Protein AF-A0A2E4C1G2-F1 (afdb_monomer_lite)

Radius of gyration: 19.29 Å; chains: 1; bounding box: 44×24×59 Å

pLDDT: mean 94.25, std 5.16, range [66.44, 98.38]

Structure (mmCIF, N/CA/C/O backbone):
data_AF-A0A2E4C1G2-F1
#
_entry.id   AF-A0A2E4C1G2-F1
#
loop_
_atom_site.group_PDB
_atom_site.id
_atom_site.type_symbol
_atom_site.label_atom_id
_atom_site.label_alt_id
_atom_site.label_comp_id
_atom_site.label_asym_id
_atom_site.label_entity_id
_atom_site.label_seq_id
_atom_site.pdbx_PDB_ins_code
_atom_site.Cartn_x
_atom_site.Cartn_y
_atom_site.Cartn_z
_atom_site.occupancy
_atom_site.B_iso_or_equiv
_atom_site.auth_seq_id
_atom_site.auth_comp_id
_atom_site.auth_asym_id
_atom_site.auth_atom_id
_atom_site.pdbx_PDB_model_num
ATOM 1 N N . MET A 1 1 ? 4.756 -7.104 -24.910 1.00 66.44 1 MET A N 1
ATOM 2 C CA . MET A 1 1 ? 4.384 -6.636 -23.559 1.00 66.44 1 MET A CA 1
ATOM 3 C C . MET A 1 1 ? 2.941 -6.994 -23.179 1.00 66.44 1 MET A C 1
ATOM 5 O O . MET A 1 1 ? 2.777 -7.867 -22.347 1.00 66.44 1 MET A O 1
ATOM 9 N N . LEU A 1 2 ? 1.887 -6.450 -23.814 1.00 73.50 2 LEU A N 1
ATOM 10 C CA . LEU A 1 2 ? 0.486 -6.848 -23.513 1.00 73.50 2 LEU A CA 1
ATOM 11 C C . LEU A 1 2 ? 0.131 -8.298 -23.907 1.00 73.50 2 LEU A C 1
ATOM 13 O O . LEU A 1 2 ? -0.848 -8.861 -23.415 1.00 73.50 2 LEU A O 1
ATOM 17 N N . GLY A 1 3 ? 0.918 -8.902 -24.802 1.00 89.25 3 GLY A N 1
ATOM 18 C CA . GLY A 1 3 ? 0.805 -10.311 -25.183 1.00 89.25 3 GLY A CA 1
ATOM 19 C C . GLY A 1 3 ? 1.234 -11.293 -24.088 1.00 89.25 3 GLY A C 1
ATOM 20 O O . GLY A 1 3 ? 0.797 -12.436 -24.123 1.00 89.25 3 GLY A O 1
ATOM 21 N N . ASP A 1 4 ? 2.027 -10.845 -23.109 1.00 95.50 4 ASP A N 1
ATOM 22 C CA . ASP A 1 4 ? 2.469 -11.682 -21.996 1.00 95.50 4 ASP A CA 1
ATOM 23 C C . ASP A 1 4 ? 1.330 -11.829 -20.965 1.00 95.50 4 ASP A C 1
ATOM 25 O O . ASP A 1 4 ? 0.860 -10.817 -20.422 1.00 95.50 4 ASP A O 1
ATOM 29 N N . PRO A 1 5 ? 0.852 -13.058 -20.690 1.00 96.44 5 PRO A N 1
ATOM 30 C CA . PRO A 1 5 ? -0.238 -13.280 -19.748 1.00 96.44 5 PRO A CA 1
ATOM 31 C C . PRO A 1 5 ? 0.115 -12.881 -18.308 1.00 96.44 5 PRO A C 1
ATOM 33 O O . PRO A 1 5 ? -0.775 -12.429 -17.587 1.00 96.44 5 PRO A O 1
ATOM 36 N N . VAL A 1 6 ? 1.379 -12.983 -17.886 1.00 95.81 6 VAL A N 1
ATOM 37 C CA . VAL A 1 6 ? 1.821 -12.621 -16.529 1.00 95.81 6 VAL A CA 1
ATOM 38 C C . VAL A 1 6 ? 1.761 -11.109 -16.346 1.00 95.81 6 VAL A C 1
ATOM 40 O O . VAL A 1 6 ? 1.140 -10.624 -15.399 1.00 95.81 6 VAL A O 1
ATOM 43 N N . VAL A 1 7 ? 2.324 -10.357 -17.295 1.00 95.75 7 VAL A N 1
ATOM 44 C CA . VAL A 1 7 ? 2.294 -8.885 -17.274 1.00 95.75 7 VAL A CA 1
ATOM 45 C C . VAL A 1 7 ? 0.853 -8.381 -17.336 1.00 95.75 7 VAL A C 1
ATOM 47 O O . VAL A 1 7 ? 0.453 -7.526 -16.542 1.00 95.75 7 VAL A O 1
ATOM 50 N N . ARG A 1 8 ? 0.031 -8.952 -18.225 1.00 96.62 8 ARG A N 1
ATOM 51 C CA . ARG A 1 8 ? -1.397 -8.620 -18.333 1.00 96.62 8 ARG A CA 1
ATOM 52 C C . ARG A 1 8 ? -2.139 -8.870 -17.020 1.00 96.62 8 ARG A C 1
ATOM 54 O O . ARG A 1 8 ? -2.911 -8.018 -16.583 1.00 96.62 8 ARG A O 1
ATOM 61 N N . GLN A 1 9 ? -1.892 -10.013 -16.383 1.00 97.06 9 GLN A N 1
ATOM 62 C CA . GLN A 1 9 ? -2.533 -10.380 -15.124 1.00 97.06 9 GLN A CA 1
ATOM 63 C C . GLN A 1 9 ? -2.111 -9.464 -13.967 1.00 97.06 9 GLN A C 1
ATOM 65 O O . GLN A 1 9 ? -2.939 -9.144 -13.109 1.00 97.06 9 GLN A O 1
ATOM 70 N N . ALA A 1 10 ? -0.852 -9.030 -13.936 1.00 96.94 10 ALA A N 1
ATOM 71 C CA . ALA A 1 10 ? -0.357 -8.096 -12.932 1.00 96.94 10 ALA A CA 1
ATOM 72 C C . ALA A 1 10 ? -0.985 -6.701 -13.110 1.00 96.94 10 ALA A C 1
ATOM 74 O O . ALA A 1 10 ? -1.521 -6.137 -12.155 1.00 96.94 10 ALA A O 1
ATOM 75 N N . MET A 1 11 ? -1.032 -6.188 -14.345 1.00 96.56 11 MET A N 1
ATOM 76 C CA . MET A 1 11 ? -1.663 -4.896 -14.640 1.00 96.56 11 MET A CA 1
ATOM 77 C C . MET A 1 11 ? -3.157 -4.881 -14.313 1.00 96.56 11 MET A C 1
ATOM 79 O O . MET A 1 11 ? -3.634 -3.919 -13.715 1.00 96.56 11 MET A O 1
ATOM 83 N N . ILE A 1 12 ? -3.905 -5.939 -14.655 1.00 97.31 12 ILE A N 1
ATOM 84 C CA . ILE A 1 12 ? -5.342 -5.960 -14.352 1.00 97.31 12 ILE A CA 1
ATOM 85 C C . ILE A 1 12 ? -5.606 -6.045 -12.843 1.00 97.31 12 ILE A C 1
ATOM 87 O O . ILE A 1 12 ? -6.563 -5.445 -12.367 1.00 97.31 12 ILE A O 1
ATOM 91 N N . ARG A 1 13 ? -4.741 -6.712 -12.063 1.00 97.31 13 ARG A N 1
ATOM 92 C CA . ARG A 1 13 ? -4.838 -6.707 -10.591 1.00 97.31 13 ARG A CA 1
ATOM 93 C C . ARG A 1 13 ? -4.633 -5.306 -10.021 1.00 97.31 13 ARG A C 1
ATOM 95 O O . ARG A 1 13 ? -5.441 -4.874 -9.201 1.00 97.31 13 ARG A O 1
ATOM 102 N N . LEU A 1 14 ? -3.608 -4.589 -10.488 1.00 97.88 14 LEU A N 1
ATOM 103 C CA . LEU A 1 14 ? -3.366 -3.199 -10.093 1.00 97.88 14 LEU A CA 1
ATOM 104 C C . LEU A 1 14 ? -4.547 -2.294 -10.477 1.00 97.88 14 LEU A C 1
ATOM 106 O O . LEU A 1 14 ? -5.001 -1.493 -9.662 1.00 97.88 14 LEU A O 1
ATOM 110 N N . HIS A 1 15 ? -5.090 -2.462 -11.685 1.00 98.00 15 HIS A N 1
ATOM 111 C CA . HIS A 1 15 ? -6.257 -1.713 -12.146 1.00 98.00 15 HIS A CA 1
ATOM 112 C C . HIS A 1 15 ? -7.493 -1.960 -11.271 1.00 98.00 15 HIS A C 1
ATOM 114 O O . HIS A 1 15 ? -8.113 -1.006 -10.806 1.00 98.00 15 HIS A O 1
ATOM 120 N N . ILE A 1 16 ? -7.823 -3.227 -10.995 1.00 98.25 16 ILE A N 1
ATOM 121 C CA . ILE A 1 16 ? -8.956 -3.598 -10.134 1.00 98.25 16 ILE A CA 1
ATOM 122 C C . ILE A 1 16 ? -8.796 -2.980 -8.744 1.00 98.25 16 ILE A C 1
ATOM 124 O O . ILE A 1 16 ? -9.743 -2.399 -8.217 1.00 98.25 16 ILE A O 1
ATOM 128 N N . LEU A 1 17 ? -7.600 -3.067 -8.158 1.00 97.56 17 LEU A N 1
ATOM 129 C CA . LEU A 1 17 ? -7.314 -2.466 -6.859 1.00 97.56 17 LEU A CA 1
ATOM 130 C C . LEU A 1 17 ? -7.536 -0.944 -6.875 1.00 97.56 17 LEU A C 1
ATOM 132 O O . LEU A 1 17 ? -8.151 -0.402 -5.954 1.00 97.56 17 LEU A O 1
ATOM 136 N N . GLY A 1 18 ? -7.072 -0.266 -7.929 1.00 98.00 18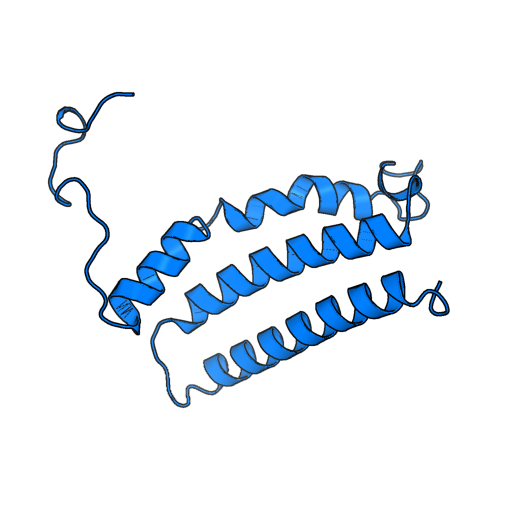 GLY A N 1
ATOM 137 C CA . GLY A 1 18 ? -7.265 1.171 -8.123 1.00 98.00 18 GLY A CA 1
ATOM 138 C C . GLY A 1 18 ? -8.739 1.554 -8.211 1.00 98.00 18 GLY A C 1
ATOM 139 O O . GLY A 1 18 ? -9.178 2.470 -7.514 1.00 98.00 18 GLY A O 1
ATOM 140 N N . GLU A 1 19 ? -9.523 0.813 -8.993 1.00 98.31 19 GLU A N 1
ATOM 141 C CA . GLU A 1 19 ? -10.958 1.061 -9.150 1.00 98.31 19 GLU A CA 1
ATOM 142 C C . GLU A 1 19 ? -11.743 0.804 -7.861 1.00 98.31 19 GLU A C 1
ATOM 144 O O . GLU A 1 19 ? -12.571 1.628 -7.466 1.00 98.31 19 GLU A O 1
ATOM 149 N N . VAL A 1 20 ? -11.439 -0.279 -7.141 1.00 96.56 20 VAL A N 1
ATOM 150 C CA . VAL A 1 20 ? -12.060 -0.560 -5.839 1.00 96.56 20 VAL A CA 1
ATOM 151 C C . VAL A 1 20 ? -11.748 0.553 -4.840 1.00 96.56 20 VAL A C 1
ATOM 153 O O . VAL A 1 20 ? -12.656 1.041 -4.161 1.00 96.56 20 VAL A O 1
ATOM 156 N N . ASN A 1 21 ? -10.492 1.009 -4.771 1.00 95.69 21 ASN A N 1
ATOM 157 C CA . ASN A 1 21 ? -10.126 2.127 -3.905 1.00 95.69 21 ASN A CA 1
ATOM 158 C C . ASN A 1 21 ? -10.868 3.412 -4.305 1.00 95.69 21 ASN A C 1
ATOM 160 O O . ASN A 1 21 ? -11.436 4.095 -3.452 1.00 95.69 21 ASN A O 1
ATOM 164 N N . ARG A 1 22 ? -10.949 3.710 -5.607 1.00 96.12 22 ARG A N 1
ATOM 165 C CA . ARG A 1 22 ? -11.689 4.864 -6.136 1.00 96.12 22 ARG A CA 1
ATOM 166 C C . ARG A 1 22 ? -13.159 4.832 -5.720 1.00 96.12 22 ARG A C 1
ATOM 168 O O . ARG A 1 22 ? -13.679 5.840 -5.238 1.00 96.12 22 ARG A O 1
ATOM 175 N N . TRP A 1 23 ? -13.835 3.693 -5.860 1.00 95.44 23 TRP A N 1
ATOM 176 C CA . TRP A 1 23 ? -15.234 3.547 -5.445 1.00 95.44 23 TRP A CA 1
ATOM 177 C C . TRP A 1 23 ? -15.419 3.674 -3.935 1.00 95.44 23 TRP A C 1
ATOM 179 O O . TRP A 1 23 ? -16.377 4.313 -3.496 1.00 95.44 23 TRP A O 1
ATOM 189 N N . ASN A 1 24 ? -14.500 3.133 -3.134 1.00 92.75 24 ASN A N 1
ATOM 190 C CA . ASN A 1 24 ? -14.534 3.297 -1.681 1.00 92.75 24 ASN A CA 1
ATOM 191 C C . ASN A 1 24 ? -14.385 4.768 -1.273 1.00 92.75 24 ASN A C 1
ATOM 193 O O . ASN A 1 24 ? -15.149 5.246 -0.435 1.00 92.75 24 ASN A O 1
ATOM 197 N N . MET A 1 25 ? -13.489 5.514 -1.922 1.00 92.50 25 MET A N 1
ATOM 198 C CA . MET A 1 25 ? -13.328 6.952 -1.687 1.00 92.50 25 MET A CA 1
ATOM 199 C C . MET A 1 25 ? -14.574 7.752 -2.082 1.00 92.50 25 MET A C 1
ATOM 201 O O . MET A 1 25 ? -14.995 8.648 -1.349 1.00 92.50 25 MET A O 1
ATOM 205 N N . LEU A 1 26 ? -15.208 7.412 -3.208 1.00 94.06 26 LEU A N 1
ATOM 206 C CA . LEU A 1 26 ? -16.466 8.038 -3.623 1.00 94.06 26 LEU A CA 1
ATOM 207 C C . LEU A 1 26 ? -17.598 7.758 -2.627 1.00 94.06 26 LEU A C 1
ATOM 209 O O . LEU A 1 26 ? -18.332 8.677 -2.267 1.00 94.06 26 LEU A O 1
ATOM 213 N N . ARG A 1 27 ? -17.705 6.521 -2.130 1.00 91.62 27 ARG A N 1
ATOM 214 C CA . ARG A 1 27 ? -18.683 6.141 -1.099 1.00 91.62 27 ARG A CA 1
ATOM 215 C C . ARG A 1 27 ? -18.450 6.904 0.204 1.00 91.62 27 ARG A C 1
ATOM 217 O O . ARG A 1 27 ? -19.391 7.471 0.754 1.00 91.62 27 ARG A O 1
ATOM 224 N N . ALA A 1 28 ? -17.197 6.983 0.655 1.00 91.31 28 ALA A N 1
ATOM 225 C CA . ALA A 1 28 ? -16.817 7.733 1.849 1.00 91.31 28 ALA A CA 1
ATOM 226 C C . ALA A 1 28 ? -17.174 9.225 1.727 1.00 91.31 28 ALA A C 1
ATOM 228 O O . ALA A 1 28 ? -17.685 9.823 2.677 1.00 91.31 28 ALA A O 1
ATOM 229 N N . LYS A 1 29 ? -16.962 9.814 0.540 1.00 91.69 29 LYS A N 1
ATOM 230 C CA . LYS A 1 29 ? -17.333 11.204 0.236 1.00 91.69 29 LYS A CA 1
ATOM 231 C C . LYS A 1 29 ? -18.848 11.413 0.208 1.00 91.69 29 LYS A C 1
ATOM 233 O O . LYS A 1 29 ? -19.316 12.432 0.704 1.00 91.69 29 LYS A O 1
ATOM 238 N N . ALA A 1 30 ? -19.604 10.464 -0.341 1.00 93.88 30 ALA A N 1
ATOM 239 C CA . ALA A 1 30 ? -21.066 10.524 -0.383 1.00 93.88 30 ALA A CA 1
ATOM 240 C C . ALA A 1 30 ? -21.713 10.403 1.010 1.00 93.88 30 ALA A C 1
ATOM 242 O O . ALA A 1 30 ? -22.861 10.796 1.189 1.00 93.88 30 ALA A O 1
ATOM 243 N N . GLY A 1 31 ? -20.993 9.866 2.002 1.00 86.38 31 GLY A N 1
ATOM 244 C CA . GLY A 1 31 ? -21.439 9.817 3.396 1.00 86.38 31 GLY A CA 1
ATOM 245 C C . GLY A 1 31 ? -22.529 8.782 3.698 1.00 86.38 31 GLY A C 1
ATOM 246 O O . GLY A 1 31 ? -22.996 8.714 4.831 1.00 86.38 31 GLY A O 1
ATOM 247 N N . ALA A 1 32 ? -22.915 7.952 2.730 1.00 79.00 32 ALA A N 1
ATOM 248 C CA . ALA A 1 32 ? -23.854 6.857 2.948 1.00 79.00 32 ALA A CA 1
ATOM 249 C C . ALA A 1 32 ? -23.175 5.697 3.701 1.00 79.00 32 ALA A C 1
ATOM 251 O O . ALA A 1 32 ? -22.170 5.164 3.232 1.00 79.00 32 ALA A O 1
ATOM 252 N N . GLY A 1 33 ? -23.736 5.293 4.849 1.00 77.56 33 GLY A N 1
ATOM 253 C CA . GLY A 1 33 ? -23.278 4.119 5.605 1.00 77.56 33 GLY A CA 1
ATOM 254 C C . GLY A 1 33 ? -21.892 4.265 6.245 1.00 77.56 33 GLY A C 1
ATOM 255 O O . GLY A 1 33 ? -21.114 3.316 6.212 1.00 77.56 33 GLY A O 1
ATOM 256 N N . ARG A 1 34 ? -21.562 5.448 6.793 1.00 85.88 34 ARG A N 1
ATOM 257 C CA . ARG A 1 34 ? -20.257 5.701 7.433 1.00 85.88 34 ARG A CA 1
ATOM 258 C C . ARG A 1 34 ? -20.040 4.788 8.637 1.00 85.88 34 ARG A C 1
ATOM 260 O O . ARG A 1 34 ? -20.853 4.754 9.555 1.00 85.88 34 ARG A O 1
ATOM 267 N N . THR A 1 35 ? -18.890 4.135 8.646 1.00 89.31 35 THR A N 1
ATOM 268 C CA . THR A 1 35 ? -18.411 3.262 9.722 1.00 89.31 35 THR A CA 1
ATOM 269 C C . THR A 1 35 ? -17.365 3.948 10.602 1.00 89.31 35 THR A C 1
ATOM 271 O O . THR A 1 35 ? -17.102 3.500 11.712 1.00 89.31 35 THR A O 1
ATOM 274 N N . GLY A 1 36 ? -16.741 5.025 10.108 1.00 91.06 36 GLY A N 1
ATOM 275 C CA . GLY A 1 36 ? -15.596 5.672 10.750 1.00 91.06 36 GLY A CA 1
ATOM 276 C C . GLY A 1 36 ? -14.249 5.043 10.377 1.00 91.06 36 GLY A C 1
ATOM 277 O O . GLY A 1 36 ? -13.212 5.616 10.699 1.00 91.06 36 GLY A O 1
ATOM 278 N N . GLY A 1 37 ? -14.247 3.910 9.664 1.00 94.62 37 GLY A N 1
ATOM 279 C CA . GLY A 1 37 ? -13.044 3.215 9.198 1.00 94.62 37 GLY A CA 1
ATOM 280 C C . GLY A 1 37 ? -12.557 3.626 7.810 1.00 94.62 37 GLY A C 1
ATOM 281 O O . GLY A 1 37 ? -11.518 3.142 7.361 1.00 94.62 37 GLY A O 1
ATOM 282 N N . GLU A 1 38 ? -13.279 4.499 7.104 1.00 94.88 38 GLU A N 1
ATOM 283 C CA . GLU A 1 38 ? -13.018 4.794 5.689 1.00 94.88 38 GLU A CA 1
ATOM 284 C C . GLU A 1 38 ? -11.608 5.354 5.462 1.00 94.88 38 GLU A C 1
ATOM 286 O O . GLU A 1 38 ? -10.930 4.959 4.517 1.00 94.88 38 GLU A O 1
ATOM 291 N N . GLY A 1 39 ? -11.132 6.227 6.357 1.00 94.50 39 GLY A N 1
ATOM 292 C CA . GLY A 1 39 ? -9.771 6.764 6.289 1.00 94.50 39 GLY A CA 1
ATOM 293 C C . GLY A 1 39 ? -8.701 5.694 6.522 1.00 94.50 39 GLY A C 1
ATOM 294 O O . GLY A 1 39 ? -7.674 5.683 5.843 1.00 94.50 39 GLY A O 1
ATOM 295 N N . ASN A 1 40 ? -8.951 4.753 7.437 1.00 96.81 40 ASN A N 1
ATOM 296 C CA . ASN A 1 40 ? -8.029 3.650 7.698 1.00 96.81 40 ASN A CA 1
ATOM 297 C C . ASN A 1 40 ? -7.944 2.694 6.505 1.00 96.81 40 ASN A C 1
ATOM 299 O O . ASN A 1 40 ? -6.843 2.299 6.118 1.00 96.81 40 ASN A O 1
ATOM 303 N N . LEU A 1 41 ? -9.087 2.382 5.889 1.00 95.62 41 LEU A N 1
ATOM 304 C CA . LEU A 1 41 ? -9.162 1.578 4.670 1.00 95.62 41 LEU A CA 1
ATOM 305 C C . LEU A 1 41 ? -8.466 2.268 3.493 1.00 95.62 41 LEU A C 1
ATOM 307 O O . LEU A 1 41 ? -7.690 1.621 2.795 1.00 95.62 41 LEU A O 1
ATOM 311 N N . ALA A 1 42 ? -8.677 3.573 3.308 1.00 95.00 42 ALA A N 1
ATOM 312 C CA . ALA A 1 42 ? -8.011 4.3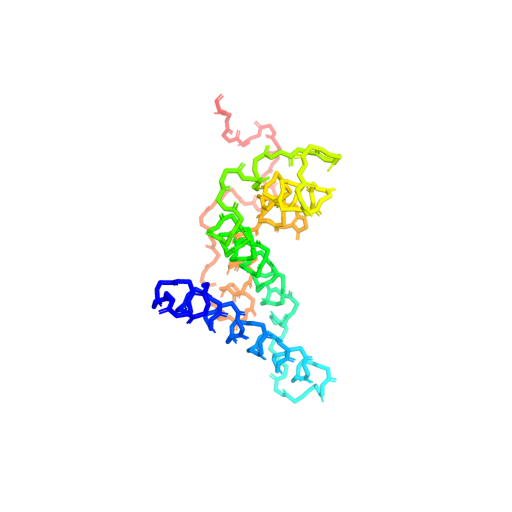50 2.263 1.00 95.00 42 ALA A CA 1
ATOM 313 C C . ALA A 1 42 ? -6.482 4.338 2.420 1.00 95.00 42 ALA A C 1
ATOM 315 O O . ALA A 1 42 ? -5.757 4.172 1.440 1.00 95.00 42 ALA A O 1
ATOM 316 N N . LYS A 1 43 ? -5.983 4.450 3.658 1.00 96.69 43 LYS A N 1
ATOM 317 C CA . LYS A 1 43 ? -4.549 4.345 3.963 1.00 96.69 43 LYS A CA 1
ATOM 318 C C . LYS A 1 43 ? -4.007 2.963 3.592 1.00 96.69 43 LYS A C 1
ATOM 320 O O . LYS A 1 43 ? -3.018 2.876 2.874 1.00 96.69 43 LYS A O 1
ATOM 325 N N . LEU A 1 44 ? -4.658 1.888 4.039 1.00 97.75 44 LEU A N 1
ATOM 326 C CA . LEU A 1 44 ? -4.238 0.516 3.719 1.00 97.75 44 LEU A CA 1
ATOM 327 C C . LEU A 1 44 ? -4.262 0.244 2.208 1.00 97.75 44 LEU A C 1
ATOM 329 O O . LEU A 1 44 ? -3.345 -0.378 1.676 1.00 97.75 44 LEU A O 1
ATOM 333 N N . ALA A 1 45 ? -5.283 0.743 1.510 1.00 97.00 45 ALA A N 1
ATOM 334 C CA . ALA A 1 45 ? -5.371 0.643 0.059 1.00 97.00 45 ALA A CA 1
ATOM 335 C C . ALA A 1 45 ? -4.240 1.409 -0.640 1.00 97.00 45 ALA A C 1
ATOM 337 O O . ALA A 1 45 ? -3.718 0.921 -1.637 1.00 97.00 45 ALA A O 1
ATOM 338 N N . MET A 1 46 ? -3.819 2.565 -0.113 1.00 96.25 46 MET A N 1
ATOM 339 C CA . MET A 1 46 ? -2.651 3.294 -0.621 1.00 96.25 46 MET A CA 1
ATOM 340 C C . MET A 1 46 ? -1.364 2.473 -0.471 1.00 96.25 46 MET A C 1
ATOM 342 O O . MET A 1 46 ? -0.628 2.339 -1.447 1.00 96.25 46 MET A O 1
ATOM 346 N N . SER A 1 47 ? -1.111 1.882 0.705 1.00 97.94 47 SER A N 1
ATOM 347 C CA . SER A 1 47 ? 0.044 0.991 0.911 1.00 97.94 47 SER A CA 1
ATOM 348 C C . SER A 1 47 ? 0.063 -0.138 -0.122 1.00 97.94 47 SER A C 1
ATOM 350 O O . SER A 1 47 ? 1.094 -0.402 -0.745 1.00 97.94 47 SER A O 1
ATOM 352 N N . GLU A 1 48 ? -1.093 -0.764 -0.364 1.00 97.69 48 GLU A N 1
ATOM 353 C CA . GLU A 1 48 ? -1.206 -1.840 -1.347 1.00 97.69 48 GLU A CA 1
ATOM 354 C C . GLU A 1 48 ? -1.014 -1.351 -2.784 1.00 97.69 48 GLU A C 1
ATOM 356 O O . GLU A 1 48 ? -0.311 -1.996 -3.561 1.00 97.69 48 GLU A O 1
ATOM 361 N N . LEU A 1 49 ? -1.592 -0.204 -3.143 1.00 97.88 49 LEU A N 1
ATOM 362 C CA . LEU A 1 49 ? -1.469 0.377 -4.479 1.00 97.88 49 LEU A CA 1
ATOM 363 C C . LEU A 1 49 ? -0.021 0.702 -4.824 1.00 97.88 49 LEU A C 1
ATOM 365 O O . LEU A 1 49 ? 0.430 0.353 -5.913 1.00 97.88 49 LEU A O 1
ATOM 369 N N . VAL A 1 50 ? 0.719 1.325 -3.907 1.00 97.75 50 VAL A N 1
ATOM 370 C CA . VAL A 1 50 ? 2.136 1.648 -4.124 1.00 97.75 50 VAL A CA 1
ATOM 371 C C . VAL A 1 50 ? 2.962 0.366 -4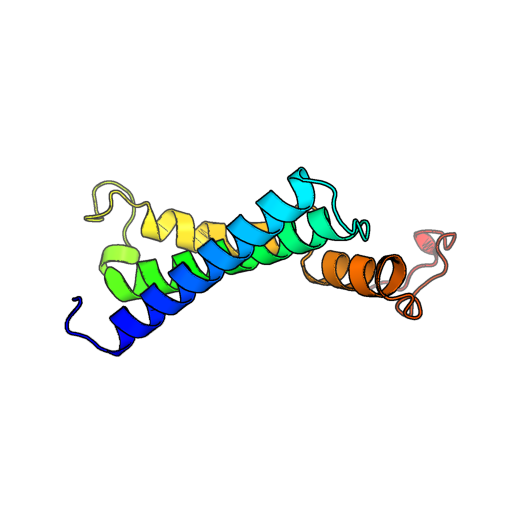.238 1.00 97.75 50 VAL A C 1
ATOM 373 O O . VAL A 1 50 ? 3.788 0.241 -5.143 1.00 97.75 50 VAL A O 1
ATOM 376 N N . ARG A 1 51 ? 2.697 -0.630 -3.384 1.00 97.75 51 ARG A N 1
ATOM 377 C CA . ARG A 1 51 ? 3.370 -1.933 -3.443 1.00 97.75 51 ARG A CA 1
ATOM 378 C C . ARG A 1 51 ? 3.127 -2.643 -4.775 1.00 97.75 51 ARG A C 1
ATOM 380 O O . ARG A 1 51 ? 4.085 -3.079 -5.404 1.00 97.75 51 ARG A O 1
ATOM 387 N N . GLN A 1 52 ? 1.878 -2.731 -5.227 1.00 98.00 52 GLN A N 1
ATOM 388 C CA . GLN A 1 52 ? 1.534 -3.348 -6.512 1.00 98.00 52 GLN A CA 1
ATOM 389 C C . GLN A 1 52 ? 2.068 -2.539 -7.699 1.00 98.00 52 GLN A C 1
ATOM 391 O O . GLN A 1 52 ? 2.499 -3.123 -8.689 1.00 98.00 52 GLN A O 1
ATOM 396 N N . SER A 1 53 ? 2.101 -1.208 -7.598 1.00 97.38 53 SER A N 1
ATOM 397 C CA . SER A 1 53 ? 2.694 -0.347 -8.629 1.00 97.38 53 SER A CA 1
ATOM 398 C C . SER A 1 53 ? 4.196 -0.588 -8.763 1.00 97.38 53 SER A C 1
ATOM 400 O O . SER A 1 53 ? 4.680 -0.686 -9.889 1.00 97.38 53 SER A O 1
ATOM 402 N N . ARG A 1 54 ? 4.924 -0.779 -7.649 1.00 97.56 54 ARG A N 1
ATOM 403 C CA . ARG A 1 54 ? 6.324 -1.242 -7.669 1.00 97.56 54 ARG A CA 1
ATOM 404 C C . ARG A 1 54 ? 6.458 -2.581 -8.392 1.00 97.56 54 ARG A C 1
ATOM 406 O O . ARG A 1 54 ? 7.329 -2.711 -9.247 1.00 97.56 54 ARG A O 1
ATOM 413 N N . GLU A 1 55 ? 5.652 -3.579 -8.029 1.00 97.19 55 GLU A N 1
ATOM 414 C CA . GLU A 1 55 ? 5.752 -4.923 -8.623 1.00 97.19 55 GLU A CA 1
ATOM 415 C C . GLU A 1 55 ? 5.509 -4.879 -10.135 1.00 97.19 55 GLU A C 1
ATOM 417 O O . GLU A 1 55 ? 6.324 -5.368 -10.915 1.00 97.19 55 GLU A O 1
ATOM 422 N N . VAL A 1 56 ? 4.423 -4.227 -10.563 1.00 97.25 56 VAL A N 1
ATOM 423 C CA . VAL A 1 56 ? 4.102 -4.067 -11.986 1.00 97.25 56 VAL A CA 1
ATOM 424 C C . VAL A 1 56 ? 5.180 -3.251 -12.695 1.00 97.25 56 VAL A C 1
ATOM 426 O O . VAL A 1 56 ? 5.641 -3.667 -13.751 1.00 97.25 56 VAL A O 1
ATOM 429 N N . GLY A 1 57 ? 5.621 -2.131 -12.120 1.00 96.19 57 GLY A N 1
ATOM 430 C CA . GLY A 1 57 ? 6.658 -1.279 -12.700 1.00 96.19 57 GLY A CA 1
ATOM 431 C C . GLY A 1 57 ? 7.955 -2.042 -12.969 1.00 96.19 57 GLY A C 1
ATOM 432 O O . GLY A 1 57 ? 8.463 -2.002 -14.088 1.00 96.19 57 GLY A O 1
ATOM 433 N N . ASN A 1 58 ? 8.450 -2.803 -11.993 1.00 96.81 58 ASN A N 1
ATOM 434 C CA . ASN A 1 58 ? 9.665 -3.601 -12.173 1.00 96.81 58 ASN A CA 1
ATOM 435 C C . ASN A 1 58 ? 9.465 -4.775 -13.130 1.00 96.81 58 ASN A C 1
ATOM 437 O O . ASN A 1 58 ? 10.339 -5.047 -13.947 1.00 96.81 58 ASN A O 1
ATOM 441 N N . LEU A 1 59 ? 8.312 -5.446 -13.086 1.00 96.19 59 LEU A N 1
ATOM 442 C CA . LEU A 1 59 ? 8.004 -6.531 -14.019 1.00 96.19 59 LEU A CA 1
ATOM 443 C C . LEU A 1 59 ? 8.006 -6.043 -15.476 1.00 96.19 59 LEU A C 1
ATOM 445 O O . LEU A 1 59 ? 8.464 -6.744 -16.373 1.00 96.19 59 LEU A O 1
ATOM 449 N N . VAL A 1 60 ? 7.484 -4.839 -15.703 1.00 95.62 60 VAL A N 1
ATOM 450 C CA . VAL A 1 60 ? 7.389 -4.210 -17.020 1.00 95.62 60 VAL A CA 1
ATOM 451 C C . VAL A 1 60 ? 8.749 -3.753 -17.548 1.00 95.62 60 VAL A C 1
ATOM 453 O O . VAL A 1 60 ? 9.038 -3.968 -18.723 1.00 95.62 60 VAL A O 1
ATOM 456 N N . ASN A 1 61 ? 9.557 -3.113 -16.701 1.00 95.00 61 ASN A N 1
ATOM 457 C CA . ASN A 1 61 ? 10.819 -2.491 -17.116 1.00 95.00 61 ASN A CA 1
ATOM 458 C C . ASN A 1 61 ? 12.017 -3.449 -17.009 1.00 95.00 61 ASN A C 1
ATOM 460 O O . ASN A 1 61 ? 13.068 -3.201 -17.598 1.00 95.00 61 ASN A O 1
ATOM 464 N N . GLY A 1 62 ? 11.877 -4.560 -16.282 1.00 95.00 62 GLY A N 1
ATO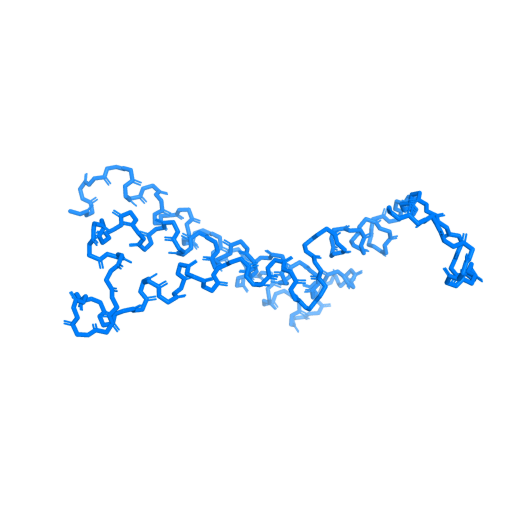M 465 C CA . GLY A 1 62 ? 12.953 -5.519 -16.067 1.00 95.00 62 GLY A CA 1
ATOM 466 C C . GLY A 1 62 ? 14.181 -4.853 -15.445 1.00 95.00 62 GLY A C 1
ATOM 467 O O . GLY A 1 62 ? 14.066 -4.081 -14.495 1.00 95.00 62 GLY A O 1
ATOM 468 N N . ALA A 1 63 ? 15.361 -5.134 -16.003 1.00 96.62 63 ALA A N 1
ATOM 469 C CA . ALA A 1 63 ? 16.622 -4.579 -15.514 1.00 96.62 63 ALA A CA 1
ATOM 470 C C . ALA A 1 63 ? 16.695 -3.041 -15.601 1.00 96.62 63 ALA A C 1
ATOM 472 O O . ALA A 1 63 ? 17.358 -2.433 -14.766 1.00 96.62 63 ALA A O 1
ATOM 473 N N . ASP A 1 64 ? 15.990 -2.406 -16.548 1.00 96.94 64 ASP A N 1
ATOM 474 C CA . ASP A 1 64 ? 15.958 -0.938 -16.665 1.00 96.94 64 ASP A CA 1
ATOM 475 C C . ASP A 1 64 ? 15.307 -0.276 -15.440 1.00 96.94 64 ASP A C 1
ATOM 477 O O . ASP A 1 64 ? 15.692 0.821 -15.047 1.00 96.94 64 ASP A O 1
ATOM 481 N N . GLY A 1 65 ? 14.380 -0.976 -14.772 1.00 96.12 65 GLY A N 1
ATOM 482 C CA . GLY A 1 65 ? 13.736 -0.501 -13.543 1.00 96.12 65 GLY A CA 1
ATOM 483 C C . GLY A 1 65 ? 14.685 -0.366 -12.346 1.00 96.12 65 GLY A C 1
ATOM 484 O O . GLY A 1 65 ? 14.307 0.230 -11.341 1.00 96.12 65 GLY A O 1
ATOM 485 N N . MET A 1 66 ? 15.910 -0.892 -12.452 1.00 96.44 66 MET A N 1
ATOM 486 C CA . MET A 1 66 ? 16.952 -0.774 -11.427 1.00 96.44 66 MET A CA 1
ATOM 487 C C . MET A 1 66 ? 17.836 0.468 -11.604 1.00 96.44 66 MET A C 1
ATOM 489 O O . MET A 1 66 ? 18.652 0.754 -10.726 1.00 96.44 66 MET A O 1
ATOM 493 N N . LEU A 1 67 ? 17.711 1.178 -12.728 1.00 97.44 67 LEU A N 1
ATOM 494 C CA . LEU A 1 67 ? 18.544 2.328 -13.078 1.00 97.44 67 LEU A CA 1
ATOM 495 C C . LEU A 1 67 ? 17.890 3.639 -12.608 1.00 97.44 67 LEU A C 1
ATOM 497 O O . LEU A 1 67 ? 16.665 3.749 -12.549 1.00 97.44 67 LEU A O 1
ATOM 501 N N . ASP A 1 68 ? 18.706 4.637 -12.264 1.00 95.75 68 ASP A N 1
ATOM 502 C CA . ASP A 1 68 ? 18.251 5.964 -11.821 1.00 95.75 68 ASP A CA 1
ATOM 503 C C . ASP A 1 68 ? 18.423 7.013 -12.937 1.00 95.75 68 ASP A C 1
ATOM 505 O O . ASP A 1 68 ? 19.282 6.884 -13.812 1.00 95.75 68 ASP A O 1
ATOM 509 N N . ARG A 1 69 ? 17.626 8.086 -12.886 1.00 91.06 69 ARG A N 1
ATOM 510 C CA . ARG A 1 69 ? 17.738 9.285 -13.737 1.00 91.06 69 ARG A CA 1
ATOM 511 C C . ARG A 1 69 ? 17.908 8.951 -15.223 1.00 91.06 69 ARG A C 1
ATOM 513 O O . ARG A 1 69 ? 17.084 8.251 -15.801 1.00 91.06 69 ARG A O 1
ATOM 520 N N . SER A 1 70 ? 18.951 9.506 -15.843 1.00 92.31 70 SER A N 1
ATOM 521 C CA . SER A 1 70 ? 19.261 9.397 -17.265 1.00 92.31 70 SER A CA 1
ATOM 522 C C . SER A 1 70 ? 19.674 7.996 -17.689 1.00 92.31 70 SER A C 1
ATOM 524 O O . SER A 1 70 ? 19.653 7.719 -18.884 1.00 92.31 70 SER A O 1
ATOM 526 N N . ASP A 1 71 ? 20.044 7.134 -16.740 1.00 95.19 71 ASP A N 1
ATOM 527 C CA . ASP A 1 71 ? 20.466 5.772 -17.048 1.00 95.19 71 ASP A CA 1
ATOM 528 C C . ASP A 1 71 ? 19.253 4.853 -17.258 1.00 95.19 71 ASP A C 1
ATOM 530 O O . ASP A 1 71 ? 19.391 3.812 -17.890 1.00 95.19 71 ASP A O 1
ATOM 534 N N . SER A 1 72 ? 18.059 5.244 -16.788 1.00 96.44 72 SER A N 1
ATOM 535 C CA . SER A 1 72 ? 16.805 4.522 -17.037 1.00 96.44 72 SER A CA 1
ATOM 536 C C . SER A 1 72 ? 16.012 5.126 -18.193 1.00 96.44 72 SER A C 1
ATOM 538 O O . SER A 1 72 ? 15.801 6.340 -18.268 1.00 96.44 72 SER A O 1
ATOM 540 N N . SER A 1 73 ? 15.419 4.260 -19.016 1.00 94.00 73 SER A N 1
ATOM 541 C CA . SER A 1 73 ? 14.418 4.651 -20.017 1.00 94.00 73 SER A CA 1
ATOM 542 C C . SER A 1 73 ? 13.168 5.317 -19.415 1.00 94.00 73 SER A C 1
ATOM 544 O O . SER A 1 73 ? 12.482 6.084 -20.092 1.00 94.00 73 SER A O 1
ATOM 546 N N . SER A 1 74 ? 12.889 5.063 -18.133 1.00 91.81 74 SER A N 1
ATOM 547 C CA . SER A 1 74 ? 11.770 5.636 -17.377 1.00 91.81 74 SER A CA 1
ATOM 548 C C . SER A 1 74 ? 12.115 6.942 -16.647 1.00 91.81 74 SER A C 1
ATOM 550 O O . SER A 1 74 ? 11.276 7.487 -15.928 1.00 91.81 74 SER A O 1
ATOM 552 N N . GLY A 1 75 ? 13.348 7.444 -16.788 1.00 95.12 75 GLY A N 1
ATOM 553 C CA . GLY A 1 75 ? 13.825 8.621 -16.056 1.00 95.12 75 GLY A CA 1
ATOM 554 C C . GLY A 1 75 ? 14.030 8.380 -14.555 1.00 95.12 75 GLY A C 1
ATOM 555 O O . GLY A 1 75 ? 14.062 9.340 -13.789 1.00 95.12 75 GLY A O 1
ATOM 556 N N . GLY A 1 76 ? 14.119 7.115 -14.127 1.00 96.00 76 GLY A N 1
ATOM 557 C CA . GLY A 1 76 ? 14.324 6.707 -12.732 1.00 96.00 76 GLY A CA 1
ATOM 558 C C . GLY A 1 76 ? 13.045 6.534 -11.907 1.00 96.00 76 GLY A C 1
ATOM 559 O O . GLY A 1 76 ? 13.115 6.071 -10.773 1.00 96.00 76 GLY A O 1
ATOM 560 N N . ILE A 1 77 ? 11.857 6.825 -12.451 1.00 95.62 77 ILE A N 1
ATOM 561 C CA . ILE A 1 77 ? 10.601 6.801 -11.675 1.00 95.62 77 ILE A CA 1
ATOM 562 C C . ILE A 1 77 ? 10.262 5.413 -11.106 1.00 95.62 77 ILE A C 1
ATOM 564 O O . ILE A 1 77 ? 9.693 5.290 -10.019 1.00 95.62 77 ILE A O 1
ATOM 568 N N . VAL A 1 78 ? 10.613 4.347 -11.830 1.00 97.12 78 VAL A N 1
ATOM 569 C CA . VAL A 1 78 ? 10.372 2.962 -11.395 1.00 97.12 78 VAL A CA 1
ATOM 570 C C . VAL A 1 78 ? 11.281 2.610 -10.223 1.00 97.12 78 VAL A C 1
ATOM 572 O O . VAL A 1 78 ? 10.823 2.016 -9.244 1.00 97.12 78 VAL A O 1
ATOM 575 N N . GLN A 1 79 ? 12.544 3.024 -10.294 1.00 97.62 79 GLN A N 1
ATOM 576 C CA . GLN A 1 79 ? 13.523 2.844 -9.231 1.00 97.62 79 GLN A CA 1
ATOM 577 C C . GLN A 1 79 ? 13.127 3.648 -7.987 1.00 97.62 79 GLN A C 1
ATOM 579 O O . GLN A 1 79 ? 13.081 3.094 -6.886 1.00 97.62 79 GLN A O 1
ATOM 584 N N . GLU A 1 80 ? 12.731 4.910 -8.160 1.00 96.56 80 GLU A N 1
ATOM 585 C CA . GLU A 1 80 ? 12.316 5.780 -7.059 1.00 96.56 80 GLU A CA 1
ATOM 586 C C . GLU A 1 80 ? 11.100 5.191 -6.338 1.00 96.56 80 GLU A C 1
ATOM 588 O O . GLU A 1 80 ? 11.102 5.023 -5.115 1.00 96.56 80 GLU A O 1
ATOM 593 N N . MET A 1 81 ? 10.080 4.780 -7.098 1.00 96.75 81 MET A N 1
ATOM 594 C CA . MET A 1 81 ? 8.902 4.118 -6.540 1.00 96.75 81 MET A CA 1
ATOM 595 C C . MET A 1 81 ? 9.266 2.804 -5.842 1.00 96.75 81 MET A C 1
ATOM 597 O O . MET A 1 81 ? 8.673 2.464 -4.817 1.00 96.75 81 MET A O 1
ATOM 601 N N . THR A 1 82 ? 10.249 2.069 -6.362 1.00 97.25 82 THR A N 1
ATOM 602 C CA . THR A 1 82 ? 10.729 0.829 -5.749 1.00 97.25 82 THR A CA 1
ATOM 603 C C . THR A 1 82 ? 11.281 1.084 -4.356 1.00 97.25 82 THR A C 1
ATOM 605 O O . THR A 1 82 ? 10.834 0.442 -3.397 1.00 97.25 82 THR A O 1
ATOM 608 N N . LEU A 1 83 ? 12.178 2.063 -4.238 1.00 97.44 83 LEU A N 1
ATOM 609 C CA . LEU A 1 83 ? 12.787 2.467 -2.974 1.00 97.44 83 LEU A CA 1
ATOM 610 C C . LEU A 1 83 ? 11.771 3.073 -2.002 1.00 97.44 83 LEU A C 1
ATOM 612 O O . LEU A 1 83 ? 11.830 2.806 -0.803 1.00 97.44 83 LEU A O 1
ATOM 616 N N . PHE A 1 84 ? 10.815 3.852 -2.507 1.00 97.56 84 PHE A N 1
ATOM 617 C CA . PHE A 1 84 ? 9.794 4.494 -1.685 1.00 97.56 84 PHE A CA 1
ATOM 618 C C . PHE A 1 84 ? 8.704 3.526 -1.201 1.00 97.56 84 PHE A C 1
ATOM 620 O O . PHE A 1 84 ? 8.108 3.748 -0.147 1.00 97.56 84 PHE A O 1
ATOM 627 N N . SER A 1 85 ? 8.430 2.442 -1.933 1.00 97.75 85 SER A N 1
ATOM 628 C CA . SER A 1 85 ? 7.265 1.580 -1.683 1.00 97.75 85 SER A CA 1
ATOM 629 C C . SER A 1 85 ? 7.083 1.017 -0.263 1.00 97.75 85 SER A C 1
ATOM 631 O O . SER A 1 85 ? 5.927 0.799 0.111 1.00 97.75 85 SER A O 1
ATOM 633 N N . PRO A 1 86 ? 8.125 0.796 0.567 1.00 97.38 86 PRO A N 1
ATOM 634 C CA . PRO A 1 86 ? 7.922 0.378 1.953 1.00 97.38 86 PRO A CA 1
ATOM 635 C C . PRO A 1 86 ? 7.352 1.497 2.837 1.00 97.38 86 PRO A C 1
ATOM 637 O O . PRO A 1 86 ? 6.661 1.213 3.817 1.00 97.38 86 PRO A O 1
ATOM 640 N N . ALA A 1 87 ? 7.611 2.765 2.504 1.00 97.94 87 ALA A N 1
ATOM 641 C CA . ALA A 1 87 ? 7.341 3.903 3.376 1.00 97.94 87 ALA A CA 1
ATOM 642 C C . ALA A 1 87 ? 5.852 4.054 3.752 1.00 97.94 87 ALA A C 1
ATOM 644 O O . ALA A 1 87 ? 5.577 4.153 4.954 1.00 97.94 87 ALA A O 1
ATOM 645 N N . PRO A 1 88 ? 4.877 3.980 2.817 1.00 96.81 88 PRO A N 1
ATOM 646 C CA . PRO A 1 88 ? 3.457 4.097 3.158 1.00 96.81 88 PRO A CA 1
ATOM 647 C C . PRO A 1 88 ? 2.964 3.049 4.157 1.00 96.81 88 PRO A C 1
ATOM 649 O O . PRO A 1 88 ? 2.041 3.325 4.919 1.00 96.81 88 PRO A O 1
ATOM 652 N N . SER A 1 89 ? 3.584 1.864 4.202 1.00 97.81 89 SER A N 1
ATOM 653 C CA . SER A 1 89 ? 3.213 0.817 5.163 1.00 97.81 89 SER A CA 1
ATOM 654 C C . SER A 1 89 ? 3.657 1.125 6.600 1.00 97.81 89 SER A C 1
ATOM 656 O O . SER A 1 89 ? 3.124 0.536 7.543 1.00 97.81 89 SER A O 1
ATOM 658 N N . ILE A 1 90 ? 4.581 2.078 6.774 1.00 98.12 90 ILE A N 1
ATOM 659 C CA . ILE A 1 90 ? 5.225 2.426 8.046 1.00 98.12 90 ILE A CA 1
ATOM 660 C C . ILE A 1 90 ? 4.719 3.770 8.577 1.00 98.12 90 ILE A C 1
ATOM 662 O O . ILE A 1 90 ? 4.241 3.845 9.711 1.00 98.12 90 ILE A O 1
ATOM 666 N N . TYR A 1 91 ? 4.841 4.841 7.788 1.00 95.38 91 TYR A N 1
ATOM 667 C CA . TYR A 1 91 ? 4.502 6.182 8.262 1.00 95.38 91 TYR A CA 1
ATOM 668 C C . TYR A 1 91 ? 2.986 6.408 8.300 1.00 95.38 91 TYR A C 1
ATOM 670 O O . TYR A 1 91 ? 2.206 5.724 7.639 1.00 95.38 91 TYR A O 1
ATOM 678 N N . GLY A 1 92 ? 2.558 7.416 9.069 1.00 92.12 92 GLY A N 1
ATOM 679 C CA . GLY A 1 92 ? 1.138 7.780 9.154 1.00 92.12 92 GLY A CA 1
ATOM 680 C C . GLY A 1 92 ? 0.281 6.716 9.850 1.00 92.12 92 GLY A C 1
ATOM 681 O O . GLY A 1 92 ? -0.909 6.607 9.566 1.00 92.12 92 GLY A O 1
ATOM 682 N N . GLY A 1 93 ? 0.904 5.936 10.741 1.00 95.81 93 GLY A N 1
ATOM 683 C CA . GLY A 1 93 ? 0.337 4.741 11.360 1.00 95.81 93 GLY A CA 1
ATOM 684 C C . GLY A 1 93 ? 0.670 3.509 10.529 1.00 95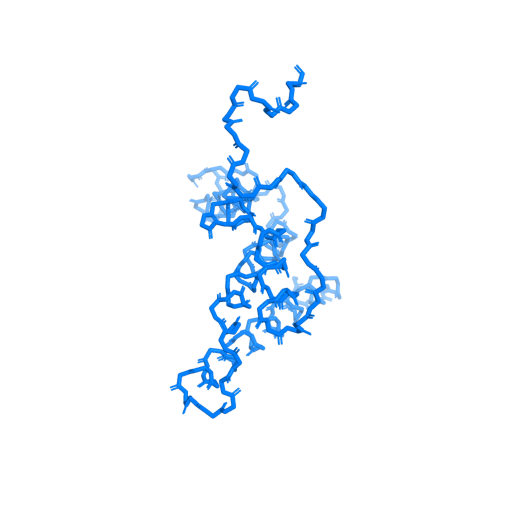.81 93 GLY A C 1
ATOM 685 O O . GLY A 1 93 ? 0.326 3.441 9.354 1.00 95.81 93 GLY A O 1
ATOM 686 N N . THR A 1 94 ? 1.342 2.522 11.118 1.00 97.94 94 THR A N 1
ATOM 687 C CA . THR A 1 94 ? 1.707 1.303 10.387 1.00 97.94 94 THR A CA 1
ATOM 688 C C . THR A 1 94 ? 0.462 0.580 9.882 1.00 97.94 94 THR A C 1
ATOM 690 O O . THR A 1 94 ? -0.633 0.712 10.433 1.00 97.94 94 THR A O 1
ATOM 693 N N . ASP A 1 95 ? 0.609 -0.215 8.831 1.00 98.38 95 ASP A N 1
ATOM 694 C CA . ASP A 1 95 ? -0.487 -1.026 8.302 1.00 98.38 95 ASP A CA 1
ATOM 695 C C . ASP A 1 95 ? -1.123 -1.933 9.381 1.00 98.38 95 ASP A C 1
ATOM 697 O O . ASP A 1 95 ? -2.329 -2.177 9.375 1.00 98.38 95 ASP A O 1
ATOM 701 N N . GLN A 1 96 ? -0.338 -2.412 10.342 1.00 97.31 96 GLN A N 1
ATOM 702 C CA . GLN A 1 96 ? -0.804 -3.177 11.498 1.00 97.31 96 GLN A CA 1
ATOM 703 C C . GLN A 1 96 ? -1.672 -2.310 12.418 1.00 97.31 96 GLN A C 1
ATOM 705 O O . GLN A 1 96 ? -2.816 -2.668 12.682 1.00 97.31 96 GLN A O 1
ATOM 710 N N . VAL A 1 97 ? -1.198 -1.118 12.802 1.00 96.38 97 VAL A N 1
ATOM 711 C CA . VAL A 1 97 ? -1.972 -0.171 13.626 1.00 96.38 97 VAL A CA 1
ATOM 712 C C . VAL A 1 97 ? -3.303 0.183 12.961 1.00 96.38 97 VAL A C 1
ATOM 714 O O . VAL A 1 97 ? -4.339 0.220 13.624 1.00 96.38 97 VAL A O 1
ATOM 717 N N . GLN A 1 98 ? -3.314 0.387 11.644 1.00 98.00 98 GLN A N 1
ATOM 718 C CA . GLN A 1 98 ? -4.545 0.678 10.910 1.00 98.00 98 GLN A CA 1
ATOM 719 C C . GLN A 1 98 ? -5.538 -0.495 10.946 1.00 98.00 98 GLN A C 1
ATOM 721 O O . GLN A 1 98 ? -6.737 -0.261 11.105 1.00 98.00 98 GLN A O 1
ATOM 726 N N . ARG A 1 99 ? -5.065 -1.746 10.840 1.00 97.31 99 ARG A N 1
ATOM 727 C CA . ARG A 1 99 ? -5.919 -2.939 10.986 1.00 97.31 99 ARG A CA 1
ATOM 728 C C . ARG A 1 99 ? -6.453 -3.087 12.407 1.00 97.31 99 ARG A C 1
ATOM 730 O O . ARG A 1 99 ? -7.626 -3.414 12.556 1.00 97.31 99 ARG A O 1
ATOM 737 N N . ASN A 1 100 ? -5.655 -2.757 13.418 1.00 96.44 100 ASN A N 1
ATOM 738 C CA . ASN A 1 100 ? -6.088 -2.789 14.817 1.00 96.44 100 ASN A CA 1
ATOM 739 C C . ASN A 1 100 ? -7.175 -1.750 15.081 1.00 96.44 100 ASN A C 1
ATOM 741 O O . ASN A 1 100 ? -8.202 -2.071 15.667 1.00 96.44 100 ASN A O 1
ATOM 745 N N . ILE A 1 101 ? -7.019 -0.529 14.556 1.00 96.19 101 ILE A N 1
ATOM 746 C CA . ILE A 1 101 ? -8.056 0.509 14.647 1.00 96.19 101 ILE A CA 1
ATOM 747 C C . ILE A 1 101 ? -9.364 0.036 14.005 1.00 96.19 101 ILE A C 1
ATOM 749 O O . ILE A 1 101 ? -10.426 0.240 14.589 1.00 96.19 101 ILE A O 1
ATOM 753 N N . ILE A 1 102 ? -9.305 -0.603 12.832 1.00 96.88 102 ILE A N 1
ATOM 754 C CA . ILE A 1 102 ? -10.498 -1.168 12.186 1.00 96.88 102 ILE A CA 1
ATOM 755 C C . ILE A 1 102 ? -11.102 -2.272 13.065 1.00 96.88 102 ILE A C 1
ATOM 757 O O . ILE A 1 102 ? -12.298 -2.237 13.346 1.00 96.88 102 ILE A O 1
ATOM 761 N N . GLY A 1 103 ? -10.292 -3.217 13.542 1.00 97.25 103 GLY A N 1
ATOM 762 C CA . GLY A 1 103 ? -10.743 -4.294 14.422 1.00 97.25 103 GLY A CA 1
ATOM 763 C C . GLY A 1 103 ? -11.456 -3.770 15.667 1.00 97.25 103 GLY A C 1
ATOM 764 O O . GLY A 1 103 ? -12.604 -4.120 15.916 1.00 97.25 103 GLY A O 1
ATOM 765 N N . GLU A 1 104 ? -10.815 -2.876 16.411 1.00 95.62 104 GLU A N 1
ATOM 766 C CA . GLU A 1 104 ? -11.329 -2.366 17.683 1.00 95.62 104 GLU A CA 1
ATOM 767 C C . GLU A 1 104 ? -12.494 -1.389 17.502 1.00 95.62 104 GLU A C 1
ATOM 769 O O . GLU A 1 104 ? -13.521 -1.508 18.166 1.00 95.62 104 GLU A O 1
ATOM 774 N N . ARG A 1 105 ? -12.351 -0.395 16.616 1.00 94.62 105 ARG A N 1
ATOM 775 C CA . ARG A 1 105 ? -13.299 0.730 16.543 1.00 94.62 105 ARG A CA 1
ATOM 776 C C . ARG A 1 105 ? -14.427 0.527 15.548 1.00 94.62 105 ARG A C 1
ATOM 778 O O . ARG A 1 105 ? -15.479 1.130 15.727 1.00 94.62 105 ARG A O 1
ATOM 785 N N . VAL A 1 106 ? -14.206 -0.266 14.502 1.00 95.50 106 VAL A N 1
ATOM 786 C CA . VAL A 1 106 ? -15.216 -0.511 13.462 1.00 95.50 106 VAL A CA 1
ATOM 787 C C . VAL A 1 106 ? -15.906 -1.847 13.692 1.00 95.50 106 VAL A C 1
ATOM 789 O O . VAL A 1 106 ? -17.127 -1.925 13.606 1.00 95.50 106 VAL A O 1
ATOM 792 N N . LEU A 1 107 ? -15.134 -2.893 13.997 1.00 96.31 107 LEU A N 1
ATOM 793 C CA . LEU A 1 107 ? -15.657 -4.250 14.164 1.00 96.31 107 LEU A CA 1
ATOM 794 C C . LEU A 1 107 ? -15.961 -4.616 15.627 1.00 96.31 107 LEU A C 1
ATOM 796 O O . LEU A 1 107 ? -16.567 -5.657 15.866 1.00 96.31 107 LEU A O 1
ATOM 800 N N . GLY A 1 108 ? -15.568 -3.786 16.599 1.00 95.94 108 GLY A N 1
ATOM 801 C CA . GLY A 1 108 ? -15.821 -4.029 18.023 1.00 95.94 108 GLY A CA 1
ATOM 802 C C . GLY A 1 108 ? -15.039 -5.211 18.605 1.00 95.94 108 GLY A C 1
ATOM 803 O O . GLY A 1 108 ? -15.463 -5.798 19.601 1.00 95.94 108 GLY A O 1
ATOM 804 N N . LEU A 1 109 ? -13.925 -5.595 17.979 1.00 97.25 109 LEU A N 1
ATOM 805 C CA . LEU A 1 109 ? -13.060 -6.665 18.470 1.00 97.25 109 LEU A CA 1
ATOM 806 C C . LEU A 1 109 ? -12.336 -6.241 19.752 1.00 97.25 109 LEU A C 1
ATOM 808 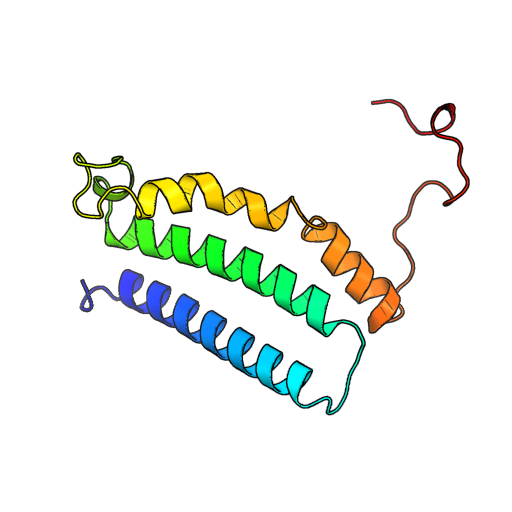O O . LEU A 1 109 ? -12.144 -5.054 20.026 1.00 97.25 109 LEU A O 1
ATOM 812 N N . ALA A 1 110 ? -11.907 -7.234 20.532 1.00 95.00 110 ALA A N 1
ATOM 813 C CA . ALA A 1 110 ? -11.083 -6.990 21.705 1.00 95.00 110 ALA A CA 1
ATOM 814 C C . ALA A 1 110 ? -9.776 -6.284 21.313 1.00 95.00 110 ALA A C 1
ATOM 816 O O . ALA A 1 110 ? -9.176 -6.583 20.280 1.00 95.00 110 ALA A O 1
ATOM 817 N N . LYS A 1 111 ? -9.338 -5.364 22.173 1.00 91.06 111 LYS A N 1
ATOM 818 C CA . LYS A 1 111 ? -8.068 -4.657 22.023 1.00 91.06 111 LYS A CA 1
ATOM 819 C C . LYS A 1 111 ? -6.893 -5.637 22.022 1.00 91.06 111 LYS A C 1
ATOM 821 O O . LYS A 1 111 ? -6.911 -6.610 22.778 1.00 91.06 111 LYS A O 1
ATOM 826 N N . GLU A 1 112 ? -5.865 -5.349 21.224 1.00 88.50 112 GLU A N 1
ATOM 827 C CA . GLU A 1 112 ? -4.634 -6.146 21.244 1.00 88.50 112 GLU A CA 1
ATOM 828 C C . GLU A 1 112 ? -4.014 -6.225 22.655 1.00 88.50 112 GLU A C 1
ATOM 830 O O . GLU A 1 112 ? -3.986 -5.217 23.377 1.00 88.50 112 GLU A O 1
ATOM 835 N N . PRO A 1 113 ? -3.486 -7.400 23.055 1.00 88.69 113 PRO A N 1
ATOM 836 C CA . PRO A 1 113 ? -2.766 -7.547 24.311 1.00 88.69 113 PRO A CA 1
ATOM 837 C C . PRO A 1 113 ? -1.564 -6.607 24.375 1.00 88.69 113 PRO A C 1
ATOM 839 O O . PRO A 1 113 ? -0.758 -6.529 23.451 1.00 88.69 113 PRO A O 1
ATOM 842 N N . GLY A 1 114 ? -1.413 -5.922 25.501 1.00 86.38 114 GLY A N 1
ATOM 843 C CA . GLY A 1 114 ? -0.274 -5.056 25.735 1.00 86.38 114 GLY A CA 1
ATOM 844 C C . GLY A 1 114 ? -0.369 -4.343 27.077 1.00 86.38 114 GLY A C 1
ATOM 845 O O . GLY A 1 114 ? -1.369 -4.488 27.790 1.00 86.38 114 GLY A O 1
ATOM 846 N N . PRO A 1 115 ? 0.665 -3.564 27.428 1.00 88.44 115 PRO A N 1
ATOM 847 C CA . PRO A 1 115 ? 0.649 -2.724 28.613 1.00 88.44 115 PRO A CA 1
ATOM 848 C C . PRO A 1 115 ? -0.589 -1.823 28.640 1.00 88.44 115 PRO A C 1
ATOM 850 O O . PRO A 1 115 ? -1.101 -1.380 27.603 1.00 88.44 115 PRO A O 1
ATOM 853 N N . ALA A 1 116 ? -1.087 -1.544 29.844 1.00 88.00 116 ALA A N 1
ATOM 854 C CA . ALA A 1 116 ? -2.189 -0.612 30.005 1.00 88.00 116 ALA A CA 1
ATOM 855 C C . ALA A 1 116 ? -1.792 0.757 29.428 1.00 88.00 116 ALA A C 1
ATOM 857 O O . ALA A 1 116 ? -0.636 1.163 29.472 1.00 88.00 116 ALA A O 1
ATOM 858 N N . LYS A 1 117 ? -2.765 1.519 28.914 1.00 83.06 117 LYS A N 1
ATOM 859 C CA . LYS A 1 117 ? -2.500 2.837 28.302 1.00 83.06 117 LYS A CA 1
ATOM 860 C C . LYS A 1 117 ? -1.756 3.801 29.246 1.00 83.06 117 LYS A C 1
ATOM 862 O O . LYS A 1 117 ? -1.086 4.709 28.774 1.00 83.06 117 LYS A O 1
ATOM 867 N N . GLY A 1 118 ? -1.919 3.620 30.557 1.00 90.75 118 GLY A N 1
ATOM 868 C CA . GLY A 1 118 ? -1.269 4.421 31.592 1.00 90.75 118 GLY A CA 1
ATOM 869 C C . GLY A 1 118 ? 0.052 3.857 32.113 1.00 90.75 118 GLY A C 1
ATOM 870 O O . GLY A 1 118 ? 0.584 4.436 33.052 1.00 90.75 118 GLY A O 1
ATOM 871 N N . THR A 1 119 ? 0.564 2.748 31.567 1.00 93.31 119 THR A N 1
ATOM 872 C CA . THR A 1 119 ? 1.853 2.189 31.990 1.00 93.31 119 THR A CA 1
ATOM 873 C C . THR A 1 119 ? 2.966 3.206 31.701 1.00 93.31 119 THR A C 1
ATOM 875 O O . THR A 1 119 ? 3.141 3.587 30.539 1.00 93.31 119 THR A O 1
ATOM 878 N N . PRO A 1 120 ? 3.701 3.680 32.726 1.00 95.31 120 PRO A N 1
ATOM 879 C CA . PRO A 1 120 ? 4.844 4.566 32.534 1.00 95.31 120 PRO A CA 1
ATOM 880 C C . PRO A 1 120 ? 5.899 3.940 31.619 1.00 95.31 120 PRO A C 1
ATOM 882 O O . PRO A 1 120 ? 6.109 2.731 31.644 1.00 95.31 120 PRO A O 1
ATOM 885 N N . PHE A 1 121 ? 6.609 4.764 30.840 1.00 91.94 121 PHE A N 1
ATOM 886 C CA . PHE A 1 121 ? 7.610 4.276 29.880 1.00 91.94 121 PHE A CA 1
ATOM 887 C C . PHE A 1 121 ? 8.703 3.415 30.536 1.00 91.94 121 PHE A C 1
ATOM 889 O O . PHE A 1 121 ? 9.112 2.407 29.972 1.00 91.94 121 PHE A O 1
ATOM 896 N N . GLN A 1 122 ? 9.134 3.785 31.747 1.00 94.62 122 GLN A N 1
ATOM 897 C CA . GLN A 1 122 ? 10.131 3.038 32.524 1.00 94.62 122 GLN A CA 1
ATOM 898 C C . GLN A 1 122 ? 9.671 1.622 32.919 1.00 94.62 122 GLN A C 1
ATOM 900 O O . GLN A 1 122 ? 10.511 0.753 33.125 1.00 94.62 122 GLN A O 1
ATOM 905 N N . ASP A 1 123 ? 8.356 1.388 32.979 1.00 94.94 123 ASP A N 1
ATOM 906 C CA . ASP A 1 123 ? 7.751 0.111 33.375 1.00 94.94 123 ASP A CA 1
ATOM 907 C C . ASP A 1 123 ? 7.414 -0.775 32.158 1.00 94.94 123 ASP A C 1
ATOM 909 O O . ASP A 1 123 ? 6.837 -1.855 32.305 1.00 94.94 123 ASP A O 1
ATOM 913 N N . LEU A 1 124 ? 7.732 -0.325 30.936 1.00 92.00 124 LEU A N 1
ATOM 914 C CA . LEU A 1 124 ? 7.560 -1.122 29.722 1.00 92.00 124 LEU A CA 1
ATOM 915 C C . LEU A 1 124 ? 8.666 -2.188 29.601 1.00 92.00 124 LEU A C 1
ATOM 917 O O . LEU A 1 124 ? 9.797 -1.944 30.030 1.00 92.00 124 LEU A O 1
ATOM 921 N N . PRO A 1 125 ? 8.377 -3.349 28.975 1.00 88.75 125 PRO A N 1
ATOM 922 C CA . PRO A 1 125 ? 9.400 -4.338 28.649 1.00 88.75 125 PRO A CA 1
ATOM 923 C C . PRO A 1 125 ? 10.542 -3.701 27.852 1.00 88.75 125 PRO A C 1
ATOM 925 O O . PRO A 1 125 ? 10.303 -3.042 26.839 1.00 88.75 125 PRO A O 1
ATOM 928 N N . GLN A 1 126 ? 11.771 -3.894 28.323 1.00 86.56 126 GLN A N 1
ATOM 929 C CA . GLN A 1 126 ? 12.977 -3.465 27.621 1.00 86.56 126 GLN A CA 1
ATOM 930 C C . GLN A 1 126 ? 13.405 -4.575 26.653 1.00 86.56 126 GLN A C 1
ATOM 932 O O . GLN A 1 126 ? 13.304 -5.755 26.996 1.00 86.56 126 GLN A O 1
ATOM 937 N N . ASN A 1 127 ? 13.830 -4.186 25.448 1.00 75.38 127 ASN A N 1
ATOM 938 C CA . ASN A 1 127 ? 14.338 -5.107 24.424 1.00 75.38 127 ASN A CA 1
ATOM 939 C C . ASN A 1 127 ? 15.761 -5.576 24.731 1.00 75.38 127 ASN A C 1
ATOM 941 O O . ASN A 1 127 ? 16.537 -4.760 25.279 1.00 75.38 127 ASN A O 1
#

Foldseek 3Di:
DCPDPVLVVLVVVLVVLVVVLVVLVVCVVVVPPDLVLSVLVNLLSVLVNLVSLLVSLCVVQPPLLCDAAPSHPVRNPSVVSNVCSCVSCPPPAHNVRSVQCCQCRRVVHDHDDDDDPPQDPVNHDDD

Sequence (127 aa):
MLGDPVVRQAMIRLHILGEVNRWNMLRAKAGAGRTGGEGNLAKLAMSELVRQSREVGNLVNGADGMLDRSDSSSGGIVQEMTLFSPAPSIYGGTDQVQRNIIGERVLGLAKEPGPAKGTPFQDLPQN

Secondary structure (DSSP, 8-state):
-TT-HHHHHHHHHHHHHHHHHHHHHHHHHHTTT--S-HHHHHHHHHHHHHHHHHHHHHHHHGGGGG--GGGSTTTTHHHHHHHHTTHHHHTTS-HHHHHHHIIIIIS-PPPPS-S-TT--GGGSPP-